Protein AF-A0A3S5DBX2-F1 (afdb_monomer)

Nearest PDB structures (foldseek):
  1kdp-assembly1_A  TM=9.840E-01  e=8.970E-07  Escherichia coli
  2h92-assembly3_C  TM=9.658E-01  e=8.075E-03  Staphylococcus aureus

Radius of gyration: 16.62 Å; Cα contacts (8 Å, |Δi|>4): 19; chains: 1; bounding box: 36×34×42 Å

pLDDT: mean 88.86, std 13.43, range [51.69, 98.31]

Organism: NCBI:txid1160765

Sequence (69 aa):
MLQLQENGFSVNFERLLAEIKERDDRDRNRAVAPLVPAADALVLDSTRLSIEQVIEKALQYARQKLALA

Foldseek 3Di:
DVVCVVVVDPDDPVVVVVVVVVVLVCQQPDPPNRPDADPPDDDDDCVPPDPVRSVVVVVVVVCVVVVVD

InterPro domains:
  IPR011994 Cytidylate kinase domain [PF02224] (2-64)
  IPR027417 P-loop containing nucleoside triphosphate hydrolase [G3DSA:3.40.50.300] (1-69)
  IPR027417 P-loop containing nucleoside triphosphate hydrolase [SSF52540] (4-66)

Secondary structure (DSSP, 8-state):
-HHHHHTT----HHHHHHHHHHHHHHHHH-SSS-S---TT------TT--HHHHHHHHHHHHHHHHHT-

Mean predicted aligned error: 6.15 Å

Solvent-accessible surface area (backbone atoms only — not comparable to full-atom values): 4406 Å² total; per-residue (Å²): 106,67,73,50,49,76,69,70,46,93,74,57,66,71,58,53,53,49,55,50,50,56,50,52,52,50,42,46,67,38,94,70,86,41,66,66,85,56,98,85,54,83,86,81,85,55,94,88,49,54,73,66,56,51,51,52,53,53,51,52,52,51,50,56,60,60,73,76,105

Structure (mmCIF, N/CA/C/O backbone):
data_AF-A0A3S5DBX2-F1
#
_entry.id   AF-A0A3S5DBX2-F1
#
loop_
_atom_site.group_PDB
_atom_site.id
_atom_site.type_symbol
_atom_site.label_atom_id
_atom_site.label_alt_id
_atom_site.label_comp_id
_atom_site.label_asym_id
_atom_site.label_entity_id
_atom_site.label_seq_id
_atom_site.pdbx_PDB_ins_code
_atom_site.Cartn_x
_atom_site.Cartn_y
_atom_site.Cartn_z
_atom_site.occupancy
_atom_site.B_iso_or_equiv
_atom_site.auth_seq_id
_atom_site.auth_comp_id
_atom_site.auth_asym_id
_atom_site.auth_atom_id
_atom_site.pdbx_PDB_model_num
ATOM 1 N N . MET A 1 1 ? 10.051 4.238 -11.129 1.00 59.22 1 MET A N 1
ATOM 2 C CA . MET A 1 1 ? 11.192 4.287 -12.072 1.00 59.22 1 MET A CA 1
ATOM 3 C C . MET A 1 1 ? 12.314 5.168 -11.562 1.00 59.22 1 MET A C 1
ATOM 5 O O . MET A 1 1 ? 13.413 4.642 -11.480 1.00 59.22 1 MET A O 1
ATOM 9 N N . LEU A 1 2 ? 12.031 6.410 -11.140 1.00 61.41 2 LEU A N 1
ATOM 10 C CA . LEU A 1 2 ? 13.007 7.321 -10.515 1.00 61.41 2 LEU A CA 1
ATOM 11 C C . LEU A 1 2 ? 13.916 6.614 -9.502 1.00 61.41 2 LEU A C 1
ATOM 13 O O . LEU A 1 2 ? 15.113 6.564 -9.718 1.00 61.41 2 LEU A O 1
ATOM 17 N N . GLN A 1 3 ? 13.349 5.906 -8.524 1.00 63.97 3 GLN A N 1
ATOM 18 C CA . GLN A 1 3 ? 14.138 5.191 -7.513 1.00 63.97 3 GLN A CA 1
ATOM 19 C C . GLN A 1 3 ? 15.094 4.111 -8.075 1.00 63.97 3 GLN A C 1
ATOM 21 O O . GLN A 1 3 ? 16.164 3.895 -7.526 1.00 63.97 3 GLN A O 1
ATOM 26 N N . LEU A 1 4 ? 14.742 3.402 -9.156 1.00 63.00 4 LEU A N 1
ATOM 27 C CA . LEU A 1 4 ? 15.616 2.375 -9.761 1.00 63.00 4 LEU A CA 1
ATOM 28 C C . LEU A 1 4 ? 16.681 3.001 -10.671 1.00 63.00 4 LEU A C 1
ATOM 30 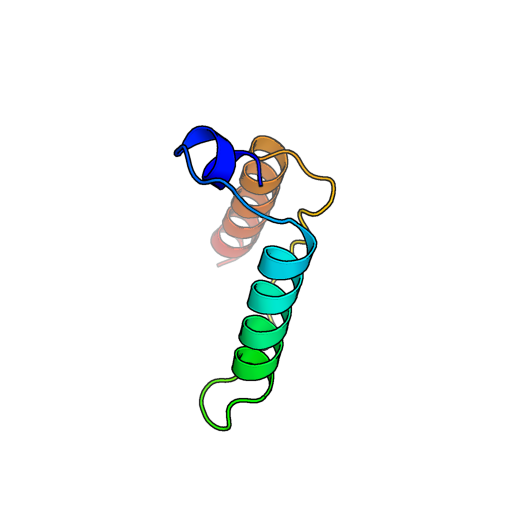O O . LEU A 1 4 ? 17.808 2.515 -10.725 1.00 63.00 4 LEU A O 1
ATOM 34 N N . GLN A 1 5 ? 16.324 4.096 -11.344 1.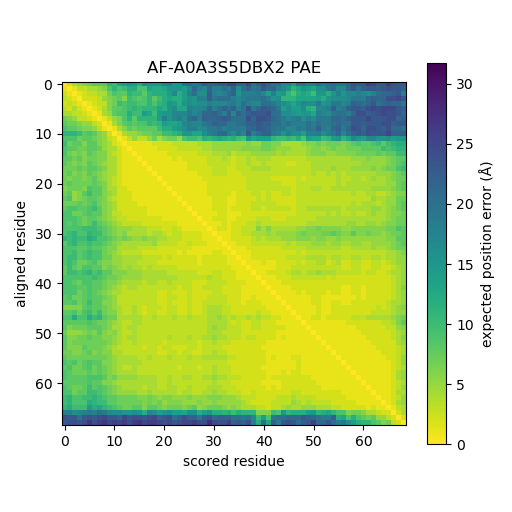00 60.44 5 GLN A N 1
ATOM 35 C CA . GLN A 1 5 ? 17.238 4.887 -12.166 1.00 60.44 5 GLN A CA 1
ATOM 36 C C . GLN A 1 5 ? 18.263 5.637 -11.300 1.00 60.44 5 GLN A C 1
ATOM 38 O O . GLN A 1 5 ? 19.447 5.623 -11.617 1.00 60.44 5 GLN A O 1
ATOM 43 N N . GLU A 1 6 ? 17.836 6.216 -10.174 1.00 65.00 6 GLU A N 1
ATOM 44 C CA . GLU A 1 6 ? 18.703 6.848 -9.166 1.00 65.00 6 GLU A CA 1
ATOM 45 C C . GLU A 1 6 ? 19.670 5.844 -8.526 1.00 65.00 6 GLU A C 1
ATOM 47 O O . GLU A 1 6 ? 20.802 6.194 -8.208 1.00 65.00 6 GLU A O 1
ATOM 52 N N . ASN A 1 7 ? 19.264 4.575 -8.418 1.00 65.94 7 ASN A N 1
ATOM 53 C CA . ASN A 1 7 ? 20.120 3.477 -7.966 1.00 65.94 7 ASN A CA 1
ATOM 54 C C . ASN A 1 7 ? 21.026 2.892 -9.077 1.00 65.94 7 ASN A C 1
ATOM 56 O O . ASN A 1 7 ? 21.664 1.864 -8.862 1.00 65.94 7 ASN A O 1
ATOM 60 N N . GLY A 1 8 ? 21.096 3.519 -10.259 1.00 59.06 8 GLY A N 1
ATOM 61 C CA . GLY A 1 8 ? 22.040 3.165 -11.328 1.00 59.06 8 GLY A CA 1
ATOM 62 C C . GLY A 1 8 ? 21.645 1.964 -12.195 1.00 59.06 8 GLY A C 1
ATOM 63 O O . GLY A 1 8 ? 22.463 1.483 -12.981 1.00 59.06 8 GLY A O 1
ATOM 64 N N . PHE A 1 9 ? 20.409 1.469 -12.093 1.00 65.31 9 PHE A N 1
ATOM 65 C CA . PHE A 1 9 ? 19.942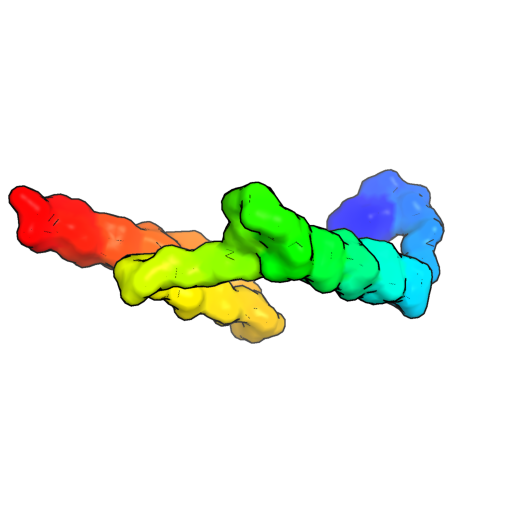 0.361 -12.924 1.00 65.31 9 PHE A CA 1
ATOM 66 C C . PHE A 1 9 ? 19.413 0.869 -14.271 1.00 65.31 9 PHE A C 1
ATOM 68 O O . PHE A 1 9 ? 18.571 1.765 -14.331 1.00 65.31 9 PHE A O 1
ATOM 75 N N . SER A 1 10 ? 19.864 0.256 -15.371 1.00 64.25 10 SER A N 1
ATOM 76 C CA . SER A 1 10 ? 19.225 0.425 -16.681 1.00 64.25 10 SER A CA 1
ATOM 77 C C . SER A 1 10 ? 17.898 -0.331 -16.675 1.00 64.25 10 SER A C 1
ATOM 79 O O . SER A 1 10 ? 17.862 -1.558 -16.784 1.00 64.25 10 SER A O 1
ATOM 81 N N . VAL A 1 11 ? 16.804 0.398 -16.465 1.00 67.00 11 VAL A N 1
ATOM 82 C CA . VAL A 1 11 ? 15.456 -0.169 -16.363 1.00 67.00 11 VAL A CA 1
ATOM 83 C C . VAL A 1 11 ? 14.690 0.073 -17.657 1.00 67.00 11 VAL A C 1
ATOM 85 O O . VAL A 1 11 ? 14.454 1.215 -18.045 1.00 67.00 11 VAL A O 1
ATOM 88 N N . ASN A 1 12 ? 14.272 -1.012 -18.309 1.00 84.00 12 ASN A N 1
ATOM 89 C CA . ASN A 1 12 ? 13.298 -0.971 -19.395 1.00 84.00 12 ASN A CA 1
ATOM 90 C C . ASN A 1 12 ? 11.883 -0.874 -18.793 1.00 84.00 12 ASN A C 1
ATOM 92 O O . ASN A 1 12 ? 11.512 -1.690 -17.944 1.00 84.00 12 ASN A O 1
ATOM 96 N N . PHE A 1 13 ? 11.112 0.132 -19.212 1.00 82.62 13 PHE A N 1
ATOM 97 C CA . PHE A 1 13 ? 9.790 0.416 -18.652 1.00 82.62 13 PHE A CA 1
ATOM 98 C C . PHE A 1 13 ? 8.800 -0.725 -18.885 1.00 82.62 13 PHE A C 1
ATOM 100 O O . PHE A 1 13 ? 8.110 -1.132 -17.951 1.00 82.62 13 PHE A O 1
ATOM 107 N N . GLU A 1 14 ? 8.749 -1.264 -20.103 1.00 87.25 14 GLU A N 1
ATOM 108 C CA . GLU A 1 14 ? 7.821 -2.329 -20.483 1.00 87.25 14 GLU A CA 1
ATOM 109 C C . GLU A 1 14 ? 8.071 -3.592 -19.658 1.00 87.25 14 GLU A C 1
ATOM 111 O O . GLU A 1 14 ? 7.135 -4.204 -19.142 1.00 87.25 14 GLU A O 1
ATOM 116 N N . ARG A 1 15 ? 9.347 -3.941 -19.477 1.00 87.56 15 ARG A N 1
ATOM 117 C CA . ARG A 1 15 ? 9.776 -5.070 -18.658 1.00 87.56 15 ARG A CA 1
ATOM 118 C C . ARG A 1 15 ? 9.400 -4.869 -17.195 1.00 87.56 15 ARG A C 1
ATOM 120 O O . ARG A 1 15 ? 8.792 -5.757 -16.608 1.00 87.56 15 ARG A O 1
ATOM 127 N N . LEU A 1 16 ? 9.715 -3.710 -16.617 1.00 87.94 16 LEU A N 1
ATOM 128 C CA . LEU A 1 16 ? 9.393 -3.428 -15.217 1.00 87.94 16 LEU A CA 1
ATOM 129 C C . LEU A 1 16 ? 7.877 -3.458 -14.975 1.00 87.94 16 LEU A C 1
ATOM 131 O O . LEU A 1 16 ? 7.414 -3.993 -13.972 1.00 87.94 16 LEU A O 1
ATOM 135 N N . LEU A 1 17 ? 7.094 -2.908 -15.905 1.00 90.75 17 LEU A N 1
ATOM 136 C CA . LEU A 1 17 ? 5.638 -2.947 -15.829 1.00 90.75 17 LEU A CA 1
ATOM 137 C C . LEU A 1 17 ? 5.104 -4.384 -15.892 1.00 90.75 17 LEU A C 1
ATOM 139 O O . LEU A 1 17 ? 4.184 -4.716 -15.145 1.00 90.75 17 LEU A O 1
ATOM 143 N N . ALA A 1 18 ? 5.663 -5.227 -16.763 1.00 92.75 18 ALA A N 1
ATOM 144 C CA . ALA A 1 18 ? 5.288 -6.634 -16.861 1.00 92.75 18 ALA A CA 1
ATOM 145 C C . ALA A 1 18 ? 5.611 -7.402 -15.569 1.00 92.75 18 ALA A C 1
ATOM 147 O O . ALA A 1 18 ? 4.742 -8.099 -15.051 1.00 92.75 18 ALA A O 1
ATOM 148 N N . GLU A 1 19 ? 6.807 -7.207 -15.008 1.00 93.38 19 GLU A N 1
ATOM 149 C CA . GLU A 1 19 ? 7.230 -7.835 -13.748 1.00 93.38 19 GLU A CA 1
ATOM 150 C C . GLU A 1 19 ? 6.327 -7.421 -12.569 1.00 93.38 19 GLU A C 1
ATOM 152 O O . GLU A 1 19 ? 5.938 -8.264 -11.757 1.00 93.38 19 GLU A O 1
ATOM 157 N N . ILE A 1 20 ? 5.935 -6.141 -12.491 1.00 93.12 20 ILE A N 1
ATOM 158 C CA . ILE A 1 20 ? 5.002 -5.652 -11.462 1.00 93.12 20 ILE A CA 1
ATOM 159 C C . ILE A 1 20 ? 3.628 -6.309 -11.621 1.00 93.12 20 ILE A C 1
ATOM 161 O O . ILE A 1 20 ? 3.085 -6.815 -10.641 1.00 93.12 20 ILE A O 1
ATOM 165 N N . LYS A 1 21 ? 3.078 -6.342 -12.841 1.00 94.69 21 LYS A N 1
ATOM 166 C CA . LYS A 1 21 ? 1.766 -6.953 -13.104 1.00 94.69 21 LYS A CA 1
ATOM 167 C C . LYS A 1 21 ? 1.747 -8.436 -12.760 1.00 94.69 21 LYS A C 1
ATOM 169 O O . LYS A 1 21 ? 0.839 -8.880 -12.070 1.00 94.69 21 LYS A O 1
ATOM 174 N N . GLU A 1 22 ? 2.762 -9.183 -13.189 1.00 96.56 22 GLU A N 1
ATOM 175 C CA . GLU A 1 22 ? 2.851 -10.618 -12.914 1.00 96.56 22 GLU A CA 1
ATOM 176 C C . GLU A 1 22 ? 2.887 -10.899 -11.405 1.00 96.56 22 GLU A C 1
ATOM 178 O O . GLU A 1 22 ? 2.206 -11.803 -10.913 1.00 96.56 22 GLU A O 1
ATOM 183 N N . ARG A 1 23 ? 3.658 -10.107 -10.650 1.00 96.06 23 ARG A N 1
ATOM 184 C CA . ARG A 1 23 ? 3.704 -10.216 -9.190 1.00 96.06 23 ARG A CA 1
ATOM 185 C C . ARG A 1 23 ? 2.344 -9.905 -8.571 1.00 96.06 23 ARG A C 1
ATOM 187 O O . ARG A 1 23 ? 1.863 -10.694 -7.764 1.00 96.06 23 ARG A O 1
ATOM 194 N N . ASP A 1 24 ? 1.731 -8.792 -8.960 1.00 95.06 24 ASP A N 1
ATOM 195 C CA . ASP A 1 24 ? 0.453 -8.357 -8.403 1.00 95.06 24 ASP A CA 1
ATOM 196 C C . ASP A 1 24 ? -0.669 -9.373 -8.710 1.00 95.06 24 ASP A C 1
ATOM 198 O O . ASP A 1 24 ? -1.492 -9.662 -7.840 1.00 95.06 24 ASP A O 1
ATOM 202 N N . ASP A 1 25 ? -0.675 -9.980 -9.902 1.00 96.69 25 ASP A N 1
ATOM 203 C CA . ASP A 1 25 ? -1.613 -11.047 -10.271 1.00 96.69 25 ASP A CA 1
ATOM 204 C C . ASP A 1 25 ? -1.392 -12.310 -9.433 1.00 96.69 25 ASP A C 1
ATOM 206 O O . ASP A 1 25 ? -2.350 -12.917 -8.945 1.00 96.69 25 ASP A O 1
ATOM 210 N N . ARG A 1 26 ? -0.134 -12.706 -9.216 1.00 96.94 26 ARG A N 1
ATOM 211 C CA . ARG A 1 26 ? 0.203 -13.848 -8.356 1.00 96.94 26 ARG A CA 1
ATOM 212 C C . ARG A 1 26 ? -0.237 -13.608 -6.911 1.00 96.94 26 ARG A C 1
ATOM 214 O O . ARG A 1 26 ? -0.818 -14.499 -6.293 1.00 96.94 26 ARG A O 1
ATOM 221 N N . ASP A 1 27 ? 0.003 -12.408 -6.389 1.00 96.69 27 ASP A N 1
ATOM 222 C CA . ASP A 1 27 ? -0.338 -12.040 -5.014 1.00 96.69 27 ASP A CA 1
ATOM 223 C C . ASP A 1 27 ? -1.853 -11.948 -4.798 1.00 96.69 27 ASP A C 1
ATOM 225 O O . ASP A 1 27 ? -2.346 -12.353 -3.745 1.00 96.69 27 ASP A O 1
ATOM 229 N N . ARG A 1 28 ? -2.617 -11.482 -5.793 1.00 95.19 28 ARG A N 1
ATOM 230 C CA . ARG A 1 28 ? -4.090 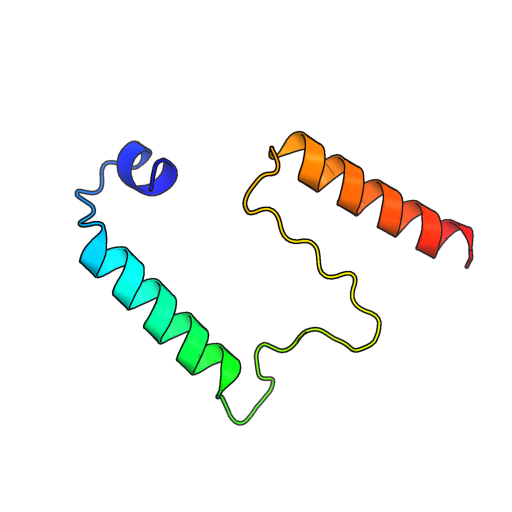-11.449 -5.738 1.00 95.19 28 ARG 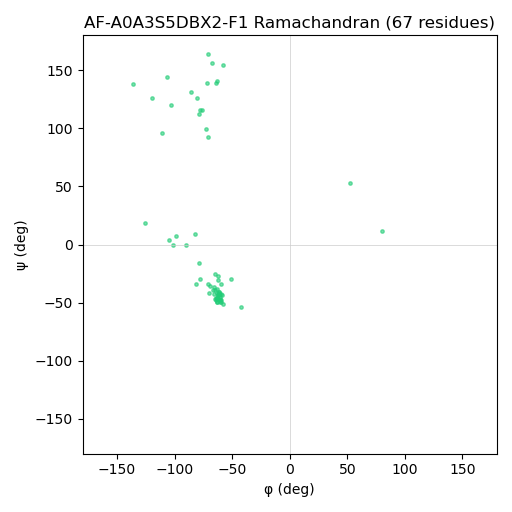A CA 1
ATOM 231 C C . ARG A 1 28 ? -4.725 -12.836 -5.824 1.00 95.19 28 ARG A C 1
ATOM 233 O O . ARG A 1 28 ? -5.750 -13.063 -5.191 1.00 95.19 28 ARG A O 1
ATOM 240 N N . ASN A 1 29 ? -4.123 -13.757 -6.578 1.00 96.44 29 ASN A N 1
ATOM 241 C CA . ASN A 1 29 ? -4.722 -15.060 -6.890 1.00 96.44 29 ASN A CA 1
ATOM 242 C C . ASN A 1 29 ? -4.175 -16.231 -6.055 1.00 96.44 29 ASN A C 1
ATOM 244 O O . ASN A 1 29 ? -4.601 -17.372 -6.247 1.00 96.44 29 ASN A O 1
ATOM 248 N N . ARG A 1 30 ? -3.226 -16.001 -5.137 1.00 96.38 30 ARG A N 1
ATOM 249 C CA . ARG A 1 30 ? -2.696 -17.078 -4.285 1.00 96.38 30 ARG A CA 1
ATOM 250 C C . ARG A 1 30 ? -3.779 -17.643 -3.360 1.00 96.38 30 ARG A C 1
ATOM 252 O O . ARG A 1 30 ? -4.544 -16.904 -2.749 1.00 96.38 30 ARG A O 1
ATOM 259 N N . ALA A 1 31 ? -3.795 -18.967 -3.203 1.00 95.81 31 ALA A N 1
ATOM 260 C CA . ALA A 1 31 ? -4.818 -19.669 -2.422 1.00 95.81 31 ALA A CA 1
ATOM 261 C C . ALA A 1 31 ? -4.803 -19.332 -0.918 1.00 95.81 31 ALA A C 1
ATOM 263 O O . ALA A 1 31 ? -5.820 -19.468 -0.244 1.00 95.81 31 ALA A O 1
ATOM 264 N N . VAL A 1 32 ? -3.657 -18.903 -0.380 1.00 95.88 32 VAL A N 1
ATOM 265 C CA . VAL A 1 32 ? -3.479 -18.599 1.045 1.00 95.88 32 VAL A CA 1
ATOM 266 C C . VAL A 1 32 ? -3.084 -17.136 1.214 1.00 95.88 32 VAL A C 1
ATOM 268 O O . VAL A 1 32 ? -2.098 -16.687 0.631 1.00 95.88 32 VAL A O 1
ATOM 271 N N . ALA A 1 33 ? -3.842 -16.412 2.043 1.00 94.12 33 ALA A N 1
ATOM 272 C CA . ALA A 1 33 ? -3.651 -14.993 2.354 1.00 94.12 33 ALA A CA 1
ATOM 273 C C . ALA A 1 33 ? -3.551 -14.077 1.110 1.00 94.12 33 ALA A C 1
ATOM 275 O O . ALA A 1 33 ? -2.565 -13.352 0.995 1.00 94.12 33 ALA A O 1
ATOM 276 N N . PRO A 1 34 ? -4.496 -14.103 0.152 1.00 96.50 34 PRO A N 1
ATOM 277 C CA . PRO A 1 34 ? -4.421 -13.286 -1.065 1.00 96.50 34 PRO A CA 1
ATOM 278 C C . PRO A 1 34 ? -4.334 -11.782 -0.768 1.00 96.50 34 PRO A C 1
ATOM 280 O O . PRO A 1 34 ? -4.794 -11.311 0.273 1.00 96.50 34 PRO A O 1
ATOM 283 N N . LEU A 1 35 ? -3.761 -11.017 -1.699 1.00 96.31 35 LEU A N 1
ATOM 284 C CA . LEU A 1 35 ? -3.734 -9.558 -1.645 1.00 96.31 35 LEU A CA 1
ATOM 285 C C . LEU A 1 35 ? -5.139 -8.999 -1.905 1.00 96.31 35 LEU A C 1
ATOM 287 O O . LEU A 1 35 ? -5.533 -8.760 -3.046 1.00 96.31 35 LEU A O 1
ATOM 291 N N . VAL A 1 36 ? -5.886 -8.781 -0.827 1.00 96.44 36 VAL A N 1
ATOM 292 C CA . VAL A 1 36 ? -7.228 -8.194 -0.827 1.00 96.44 36 VAL A CA 1
ATOM 293 C C . VAL A 1 36 ? -7.321 -7.161 0.304 1.00 96.44 36 VAL A C 1
ATOM 295 O O . VAL A 1 36 ? -6.795 -7.412 1.392 1.00 96.44 36 VAL A O 1
ATOM 298 N N . PRO A 1 37 ? -7.940 -5.986 0.087 1.00 96.12 37 PRO A N 1
ATOM 299 C CA . PRO A 1 37 ? -8.189 -5.049 1.177 1.00 96.12 37 PRO A CA 1
ATOM 300 C C . PRO A 1 37 ? -9.131 -5.673 2.216 1.00 96.12 37 PRO A C 1
ATOM 302 O O . PRO A 1 37 ? -10.097 -6.350 1.861 1.00 96.12 37 PRO A O 1
ATOM 3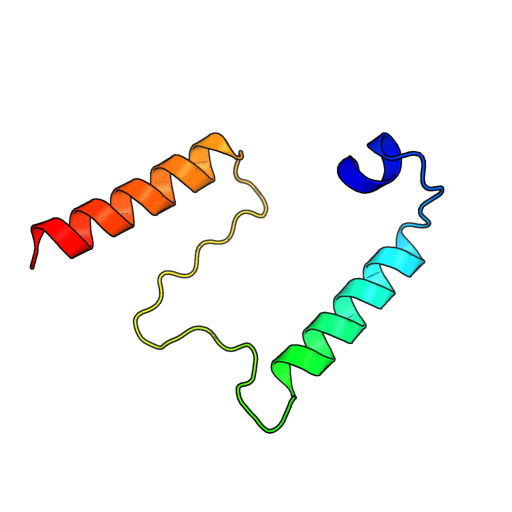05 N N . ALA A 1 38 ? -8.864 -5.432 3.502 1.00 96.19 38 ALA A N 1
ATOM 306 C CA . ALA A 1 38 ? -9.777 -5.833 4.570 1.00 96.19 38 ALA A CA 1
ATOM 307 C C . ALA A 1 38 ? -11.087 -5.029 4.503 1.00 96.19 38 ALA A C 1
ATOM 309 O O . ALA A 1 38 ? -11.118 -3.918 3.972 1.00 96.19 38 ALA A O 1
ATOM 310 N N . ALA A 1 39 ? -12.168 -5.576 5.064 1.00 96.62 39 ALA A N 1
ATOM 311 C CA . ALA A 1 39 ? -13.495 -4.952 5.010 1.00 96.62 39 ALA A CA 1
ATOM 312 C C . ALA A 1 39 ? -13.558 -3.579 5.709 1.00 96.62 39 ALA A C 1
ATOM 314 O O . ALA A 1 39 ? -14.372 -2.733 5.350 1.00 96.62 39 ALA A O 1
ATOM 315 N N . ASP A 1 40 ? -12.698 -3.358 6.698 1.00 95.00 40 ASP A N 1
ATOM 316 C CA . ASP A 1 40 ? -12.577 -2.137 7.495 1.00 95.00 40 ASP A CA 1
ATOM 317 C C . ASP A 1 40 ? -11.346 -1.290 7.122 1.00 95.00 40 ASP A C 1
ATOM 319 O O . ASP A 1 40 ? -11.071 -0.261 7.753 1.00 95.00 40 ASP A O 1
ATOM 323 N N . ALA A 1 41 ? -10.600 -1.699 6.090 1.00 96.25 41 ALA A N 1
ATOM 324 C CA . ALA A 1 41 ? -9.425 -0.976 5.635 1.00 96.25 41 ALA A CA 1
ATOM 325 C C . ALA A 1 41 ? -9.808 0.332 4.930 1.00 96.25 41 ALA A C 1
ATOM 327 O O . ALA A 1 41 ? -10.708 0.383 4.091 1.00 96.25 41 ALA A O 1
ATOM 328 N N . LEU A 1 42 ? -9.043 1.392 5.204 1.00 96.75 42 LEU A N 1
ATOM 329 C CA . LEU A 1 42 ? -9.046 2.582 4.360 1.00 96.75 42 LEU A CA 1
ATOM 330 C C . LEU A 1 42 ? -8.237 2.293 3.092 1.00 96.75 42 LEU A C 1
ATOM 332 O O . LEU A 1 42 ? -7.021 2.115 3.157 1.00 96.75 42 LEU A O 1
ATOM 336 N N . VAL A 1 43 ? -8.894 2.307 1.933 1.00 97.25 43 VAL A N 1
ATOM 337 C CA . VAL A 1 43 ? -8.203 2.269 0.639 1.00 97.25 43 VAL A CA 1
ATOM 338 C C . VAL A 1 43 ? -7.675 3.667 0.318 1.00 97.25 43 VAL A C 1
ATOM 340 O O . VAL A 1 43 ? -8.449 4.595 0.085 1.00 97.25 43 VAL A O 1
ATOM 343 N N . LEU A 1 44 ? -6.351 3.815 0.308 1.00 97.44 44 LEU A N 1
ATOM 344 C CA . LEU A 1 44 ? -5.665 5.072 0.019 1.00 97.44 44 LEU A CA 1
ATOM 345 C C . LEU A 1 44 ? -4.940 4.982 -1.332 1.00 97.44 44 LEU A C 1
ATOM 347 O O . LEU A 1 44 ? -3.816 4.492 -1.406 1.00 97.44 44 LEU A O 1
ATOM 351 N N . ASP A 1 45 ? -5.580 5.462 -2.400 1.00 97.19 45 ASP A N 1
ATOM 352 C CA . ASP A 1 45 ? -4.952 5.566 -3.723 1.00 97.19 45 ASP A CA 1
ATOM 353 C C . ASP A 1 45 ? -4.027 6.793 -3.782 1.00 97.19 45 ASP A C 1
ATOM 355 O O . ASP A 1 45 ? -4.469 7.939 -3.666 1.00 97.19 45 ASP A O 1
ATOM 359 N N . SER A 1 46 ? -2.728 6.545 -3.954 1.00 97.19 46 SER A N 1
ATOM 360 C CA . SER A 1 46 ? -1.682 7.566 -4.005 1.00 97.19 46 SER A CA 1
ATOM 361 C C . SER A 1 46 ? -1.250 7.956 -5.420 1.00 97.19 46 SER A C 1
ATOM 363 O O . SER A 1 46 ? -0.326 8.753 -5.559 1.00 97.19 46 SER A O 1
ATOM 365 N N . THR A 1 47 ? -1.922 7.473 -6.475 1.00 95.62 47 THR A N 1
ATOM 366 C CA . THR A 1 47 ? -1.529 7.679 -7.887 1.00 95.62 47 THR A CA 1
ATOM 367 C C . THR A 1 47 ? -1.274 9.150 -8.244 1.00 95.62 47 THR A C 1
ATOM 369 O O . THR A 1 47 ? -0.476 9.447 -9.132 1.00 95.62 47 THR A O 1
ATOM 372 N N . ARG A 1 48 ? -1.953 10.086 -7.568 1.00 96.62 48 ARG A N 1
ATOM 373 C CA . ARG A 1 48 ? -1.839 11.538 -7.795 1.00 96.62 48 ARG A CA 1
ATOM 374 C C . ARG A 1 48 ? -1.511 12.334 -6.531 1.00 96.62 48 ARG A C 1
ATOM 376 O O . ARG A 1 48 ? -1.782 13.531 -6.487 1.00 96.62 48 ARG A O 1
ATOM 383 N N . LEU A 1 49 ? -0.996 11.674 -5.498 1.00 95.94 49 LEU A N 1
ATOM 384 C CA . LEU A 1 49 ? -0.671 12.309 -4.225 1.00 95.94 49 LEU A CA 1
ATOM 385 C C . LEU A 1 49 ? 0.842 12.452 -4.067 1.00 95.94 49 LEU A C 1
ATOM 387 O O . LEU A 1 49 ? 1.598 11.566 -4.465 1.00 95.94 49 LEU A O 1
ATOM 391 N N . SER A 1 50 ? 1.280 13.551 -3.452 1.00 97.31 50 SER A N 1
ATOM 392 C CA . SER A 1 50 ? 2.653 13.654 -2.955 1.00 97.31 50 SER A CA 1
ATOM 393 C C . SER A 1 50 ? 2.856 12.744 -1.740 1.00 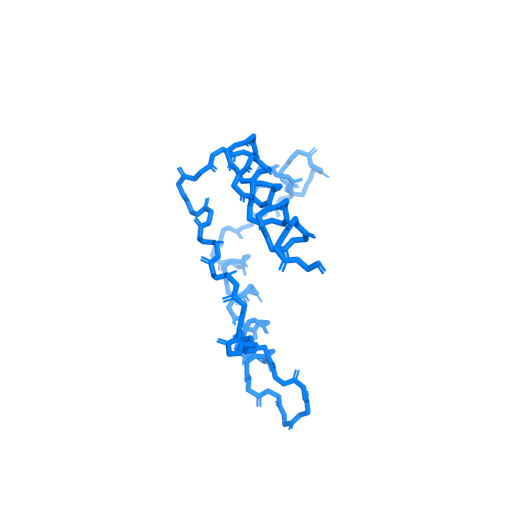97.31 50 SER A C 1
ATOM 395 O O . SER A 1 50 ? 1.898 12.296 -1.100 1.00 97.31 50 SER A O 1
ATOM 397 N N . ILE A 1 51 ? 4.117 12.495 -1.391 1.00 96.94 51 ILE A N 1
ATOM 398 C CA . ILE A 1 51 ? 4.473 11.704 -0.209 1.00 96.94 51 ILE A CA 1
ATOM 399 C C . ILE A 1 51 ? 3.898 12.355 1.059 1.00 96.94 51 ILE A C 1
ATOM 401 O O . ILE A 1 51 ? 3.296 11.673 1.886 1.00 96.94 51 ILE A O 1
ATOM 405 N N . GLU A 1 52 ? 3.999 13.678 1.182 1.00 98.00 52 GLU A N 1
ATOM 406 C CA . GLU A 1 52 ? 3.475 14.443 2.318 1.00 98.00 52 GLU A CA 1
ATOM 407 C C . GLU A 1 52 ? 1.954 14.299 2.436 1.00 98.00 52 GLU A C 1
ATOM 409 O O . GLU A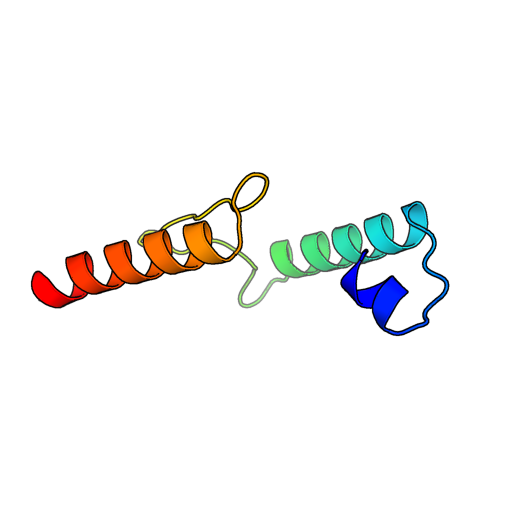 1 52 ? 1.443 14.065 3.530 1.00 98.00 52 GLU A O 1
ATOM 414 N N . GLN A 1 53 ? 1.232 14.358 1.312 1.00 98.12 53 GLN A N 1
ATOM 415 C CA . GLN A 1 53 ? -0.225 14.197 1.283 1.00 98.12 53 GLN A CA 1
ATOM 416 C C . GLN A 1 53 ? -0.662 12.786 1.698 1.00 98.12 53 GLN A C 1
ATOM 418 O O . GLN A 1 53 ? -1.687 12.621 2.363 1.00 98.12 53 GLN A O 1
ATOM 423 N N . VAL A 1 54 ? 0.102 11.758 1.315 1.00 98.25 54 VAL A N 1
ATOM 424 C CA . VAL A 1 54 ? -0.137 10.372 1.748 1.00 98.25 54 VAL A CA 1
ATOM 425 C C . VAL A 1 54 ? 0.057 10.247 3.258 1.00 98.25 54 VAL A C 1
ATOM 427 O O . VAL A 1 54 ? -0.807 9.692 3.939 1.00 98.25 54 VAL A O 1
ATOM 430 N N . ILE A 1 55 ? 1.154 10.799 3.787 1.00 98.31 55 ILE A N 1
ATOM 431 C CA . ILE A 1 55 ? 1.467 10.779 5.223 1.00 98.31 55 ILE A CA 1
ATOM 432 C C . ILE A 1 55 ? 0.373 11.488 6.023 1.00 98.31 55 ILE A C 1
ATOM 434 O O . ILE A 1 55 ? -0.127 10.937 7.005 1.00 98.31 55 ILE A O 1
ATOM 438 N N . GLU A 1 56 ? -0.029 12.683 5.594 1.00 98.25 56 GLU A N 1
ATOM 439 C CA . GLU A 1 56 ? -1.070 13.465 6.256 1.00 98.25 56 GLU A CA 1
ATOM 440 C C . GLU A 1 56 ? -2.388 12.684 6.332 1.00 98.25 56 GLU A C 1
ATOM 442 O O . GLU A 1 56 ? -2.942 12.514 7.422 1.00 98.25 56 GLU A O 1
ATOM 447 N N . LYS A 1 57 ? -2.855 12.139 5.200 1.00 97.88 57 LYS A N 1
ATOM 448 C CA . LYS A 1 57 ? -4.105 11.366 5.137 1.00 97.88 57 LYS A CA 1
ATOM 449 C C . LYS A 1 57 ? -4.058 10.114 6.013 1.00 97.88 57 LYS A C 1
ATOM 451 O O . LYS A 1 57 ? -5.022 9.837 6.728 1.00 97.88 57 LYS A O 1
ATOM 456 N N . ALA A 1 58 ? -2.949 9.375 5.986 1.00 97.94 58 ALA A N 1
ATOM 457 C CA . ALA A 1 58 ? -2.786 8.169 6.793 1.00 97.94 58 ALA A CA 1
ATOM 458 C C . ALA A 1 58 ? -2.802 8.484 8.300 1.00 97.94 58 ALA A C 1
ATOM 460 O O . ALA A 1 58 ? -3.522 7.837 9.064 1.00 97.94 58 ALA A O 1
ATOM 461 N N . LEU A 1 59 ? -2.062 9.514 8.729 1.00 97.75 59 LEU A N 1
ATOM 462 C CA . LEU A 1 59 ? -2.013 9.932 10.133 1.00 97.75 59 LEU A CA 1
ATOM 463 C C . LEU A 1 59 ? -3.346 10.499 10.617 1.00 97.75 59 LEU A C 1
ATOM 465 O O . LEU A 1 59 ? -3.745 10.233 11.751 1.00 97.75 59 LEU A O 1
ATOM 469 N N . GLN A 1 60 ? -4.042 11.266 9.778 1.00 97.31 60 GLN A N 1
ATOM 470 C CA . GLN A 1 60 ? -5.366 11.785 10.102 1.00 97.31 60 GLN A CA 1
ATOM 471 C C . GLN A 1 60 ? -6.348 10.639 10.366 1.00 97.31 60 GLN A C 1
ATOM 47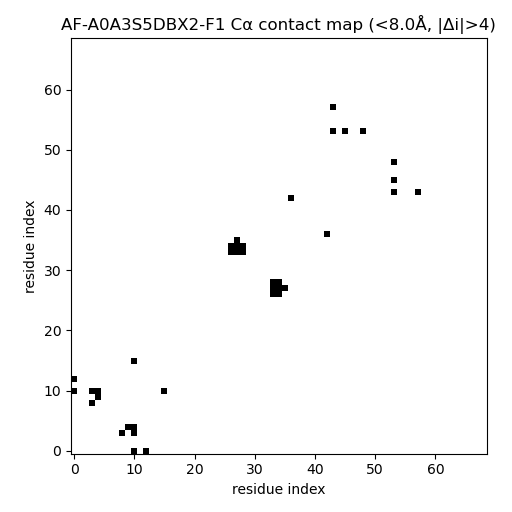3 O O . GLN A 1 60 ? -7.009 10.637 11.406 1.00 97.31 60 GLN A O 1
ATOM 478 N N . TYR A 1 61 ? -6.408 9.650 9.468 1.00 97.12 61 TYR A N 1
ATOM 479 C CA . TYR A 1 61 ? -7.290 8.495 9.631 1.00 97.12 61 TYR A CA 1
ATOM 480 C C . TYR A 1 61 ? -6.963 7.696 10.896 1.00 97.12 61 TYR A C 1
ATOM 482 O O . TYR A 1 61 ? -7.860 7.376 11.678 1.00 97.12 61 TYR A O 1
ATOM 490 N N . ALA A 1 62 ? -5.676 7.431 11.141 1.00 97.00 62 ALA A N 1
ATOM 491 C CA . ALA A 1 62 ? -5.233 6.715 12.332 1.00 97.00 62 ALA A CA 1
ATOM 492 C C . ALA A 1 62 ? -5.633 7.449 13.622 1.00 97.00 62 ALA A C 1
ATOM 494 O O . ALA A 1 62 ? -6.218 6.843 14.516 1.00 97.00 62 ALA A O 1
ATOM 495 N N . ARG A 1 63 ? -5.389 8.764 13.708 1.00 96.88 63 ARG A N 1
ATOM 496 C CA . ARG A 1 63 ? -5.771 9.580 14.874 1.00 96.88 63 ARG A CA 1
ATOM 497 C C . ARG A 1 63 ? -7.276 9.586 15.104 1.00 96.88 63 ARG A C 1
ATOM 499 O O . ARG A 1 63 ? -7.699 9.459 16.244 1.00 96.88 63 ARG A O 1
ATOM 506 N N . GLN A 1 64 ? -8.075 9.705 14.043 1.00 95.19 64 GLN A N 1
ATOM 507 C CA . GLN A 1 64 ? -9.534 9.653 14.152 1.00 95.19 64 GLN A CA 1
ATOM 508 C C . GLN A 1 64 ? -9.993 8.309 14.715 1.00 95.19 64 GLN A C 1
ATOM 510 O O . GLN A 1 64 ? -10.750 8.279 15.675 1.00 95.19 64 GLN A O 1
ATOM 515 N N . LYS A 1 65 ? -9.501 7.193 14.171 1.00 94.38 65 LYS A N 1
ATOM 516 C CA . LYS A 1 65 ? -9.882 5.858 14.646 1.00 94.38 65 LYS A CA 1
ATOM 517 C C . LYS A 1 65 ? -9.425 5.576 16.076 1.00 94.38 65 LYS A C 1
ATOM 519 O O . LYS A 1 65 ? -10.183 4.975 16.824 1.00 94.38 65 LYS A O 1
ATOM 524 N N . LEU A 1 66 ? -8.226 6.023 16.452 1.00 93.81 66 LEU A N 1
ATOM 525 C CA . LEU A 1 66 ? -7.666 5.801 17.788 1.00 93.81 66 LEU A CA 1
ATOM 526 C C . LEU A 1 66 ? -8.256 6.728 18.856 1.00 93.81 66 LEU A C 1
ATOM 528 O O . LEU A 1 66 ? -8.318 6.329 20.006 1.00 93.81 66 LEU A O 1
ATOM 532 N N . ALA A 1 67 ? -8.683 7.944 18.504 1.00 84.62 67 ALA A N 1
ATOM 533 C CA . ALA A 1 67 ? -9.328 8.864 19.448 1.00 84.62 67 ALA A CA 1
ATOM 534 C C . ALA A 1 67 ? -10.812 8.534 19.705 1.00 84.62 67 ALA A C 1
ATOM 536 O O . ALA A 1 67 ? -11.404 9.060 20.642 1.00 84.62 67 ALA A O 1
ATOM 537 N N . LEU A 1 68 ? -11.419 7.711 18.844 1.00 60.44 68 LEU A N 1
ATOM 538 C CA . LEU A 1 68 ? -12.777 7.173 18.985 1.00 60.44 68 LEU A CA 1
ATOM 539 C C . LEU A 1 68 ? -12.817 5.831 19.745 1.00 60.44 68 LEU A C 1
ATOM 541 O O . LEU A 1 68 ? -13.906 5.279 19.912 1.00 60.44 68 LEU A O 1
ATOM 545 N N . ALA A 1 69 ? -11.658 5.315 20.167 1.00 51.69 69 ALA A N 1
ATOM 546 C CA . ALA A 1 69 ? -11.497 4.126 21.004 1.00 51.69 69 ALA A CA 1
ATOM 547 C C . ALA A 1 69 ? -11.162 4.532 22.446 1.00 51.69 69 ALA A C 1
ATOM 549 O O . ALA A 1 69 ? -11.634 3.826 23.363 1.00 51.69 69 ALA A O 1
#